Protein AF-A0A523JPR9-F1 (afdb_monomer_lite)

Foldseek 3Di:
DPPVVVVVVVVVVVVCVVCQCVDPNNVPDDPVVVQVVDVLSDDDPPDDRPWDWDADPVRDTDTVVVCPPHDDDDDDDDDDDD

pLDDT: mean 78.83, std 12.35, range [52.97, 96.44]

Structure (mmCIF, N/CA/C/O backbone):
data_AF-A0A523JPR9-F1
#
_entry.id   AF-A0A523JPR9-F1
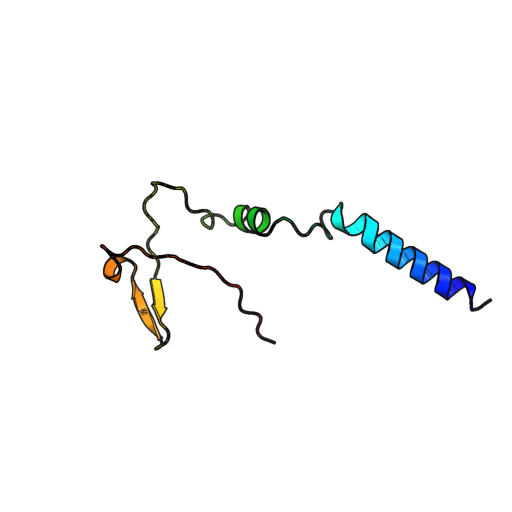#
loop_
_atom_site.group_PDB
_atom_site.id
_atom_site.type_symbol
_atom_site.label_atom_id
_atom_site.label_alt_id
_atom_site.label_comp_id
_atom_site.label_asym_id
_atom_site.label_entity_id
_atom_site.label_seq_id
_atom_site.pdbx_PDB_ins_code
_atom_site.Cartn_x
_atom_site.Cartn_y
_atom_site.Cartn_z
_atom_site.occupancy
_atom_site.B_iso_or_equiv
_atom_site.auth_seq_id
_atom_site.auth_comp_id
_atom_site.auth_asym_id
_atom_site.auth_atom_id
_atom_site.pdbx_PDB_model_num
ATOM 1 N N . MET A 1 1 ? 25.966 -11.002 -46.694 1.00 58.91 1 MET A N 1
ATOM 2 C CA . MET A 1 1 ? 24.707 -10.294 -46.363 1.00 58.91 1 MET A CA 1
ATOM 3 C C . MET A 1 1 ? 24.214 -10.535 -44.925 1.00 58.91 1 MET A C 1
ATOM 5 O O . MET A 1 1 ? 23.868 -9.568 -44.269 1.00 58.91 1 MET A O 1
ATOM 9 N N . MET A 1 2 ? 24.231 -11.771 -44.399 1.00 60.75 2 MET A N 1
ATOM 10 C CA . MET A 1 2 ? 23.609 -12.164 -43.108 1.00 60.75 2 MET A CA 1
ATOM 11 C C . MET A 1 2 ? 24.184 -11.524 -41.818 1.00 60.75 2 MET A C 1
ATOM 13 O O . MET A 1 2 ? 23.552 -11.565 -40.773 1.00 60.75 2 MET A O 1
ATOM 17 N N . ARG A 1 3 ? 25.394 -10.947 -41.841 1.00 70.62 3 ARG A N 1
ATOM 18 C CA . ARG A 1 3 ? 26.038 -10.397 -40.625 1.00 70.62 3 ARG A CA 1
ATOM 19 C C . ARG A 1 3 ? 25.494 -9.025 -40.220 1.00 70.62 3 ARG A C 1
ATOM 21 O O . ARG A 1 3 ? 25.523 -8.677 -39.049 1.00 70.62 3 ARG A O 1
ATOM 28 N N . TRP A 1 4 ? 24.990 -8.265 -41.188 1.00 82.19 4 TRP A N 1
ATOM 29 C CA . TRP A 1 4 ? 24.487 -6.911 -40.962 1.00 82.19 4 TRP A CA 1
ATOM 30 C C . TRP A 1 4 ? 23.101 -6.897 -40.319 1.00 82.19 4 TRP A C 1
ATOM 32 O O . TRP A 1 4 ? 22.826 -6.036 -39.491 1.00 82.19 4 TRP A O 1
ATOM 42 N N . THR A 1 5 ? 22.251 -7.875 -40.634 1.00 88.56 5 THR A N 1
ATOM 43 C CA . THR A 1 5 ? 20.916 -8.005 -40.029 1.00 88.56 5 THR A CA 1
ATOM 44 C C . THR A 1 5 ? 21.000 -8.219 -38.520 1.00 88.56 5 THR A C 1
ATOM 46 O O . THR A 1 5 ? 20.253 -7.588 -37.778 1.00 88.56 5 THR A O 1
ATOM 49 N N . GLY A 1 6 ? 21.961 -9.023 -38.053 1.00 90.56 6 GLY A N 1
ATOM 50 C CA . GLY A 1 6 ? 22.220 -9.201 -36.622 1.00 90.56 6 GLY A CA 1
ATOM 51 C C . GLY A 1 6 ? 22.628 -7.897 -35.930 1.00 90.56 6 GLY A C 1
ATOM 52 O O . GLY A 1 6 ? 22.058 -7.540 -34.904 1.00 90.56 6 GLY A O 1
ATOM 53 N N . SER A 1 7 ? 23.559 -7.142 -36.521 1.00 93.06 7 SER A N 1
ATOM 54 C CA . SER A 1 7 ? 23.999 -5.853 -35.971 1.00 93.06 7 SER A CA 1
ATOM 55 C C . SER A 1 7 ? 22.879 -4.810 -35.934 1.00 93.06 7 SER A C 1
ATOM 57 O O . SER A 1 7 ? 22.754 -4.092 -34.946 1.00 93.06 7 SER A O 1
ATOM 59 N N . VAL A 1 8 ? 22.033 -4.757 -36.967 1.00 94.31 8 VAL A N 1
ATOM 60 C CA . VAL A 1 8 ? 20.867 -3.858 -37.008 1.00 94.31 8 VAL A CA 1
ATOM 61 C C . VAL A 1 8 ? 19.849 -4.230 -35.931 1.00 94.31 8 VAL A C 1
ATOM 63 O O . VAL A 1 8 ? 19.353 -3.349 -35.234 1.00 94.31 8 VAL A O 1
ATOM 66 N N . MET A 1 9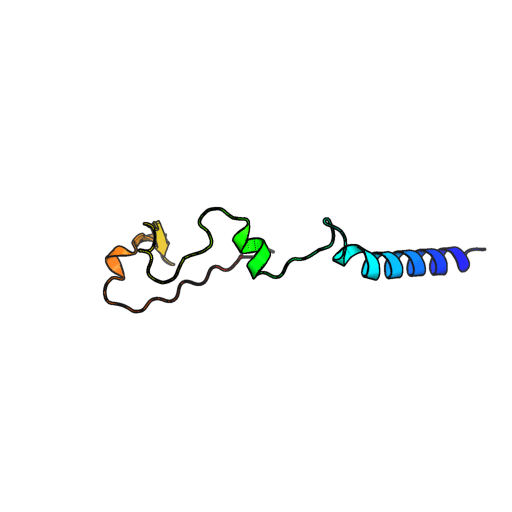 ? 19.576 -5.523 -35.744 1.00 95.06 9 MET A N 1
ATOM 67 C CA . MET A 1 9 ? 18.638 -5.989 -34.721 1.00 95.06 9 MET A CA 1
ATOM 68 C C . MET A 1 9 ? 19.140 -5.689 -33.302 1.00 95.06 9 MET A C 1
ATOM 70 O O . MET A 1 9 ? 18.372 -5.206 -32.474 1.00 95.06 9 MET A O 1
ATOM 74 N N . ILE A 1 10 ? 20.434 -5.891 -33.036 1.00 94.62 10 ILE A N 1
ATOM 75 C CA . ILE A 1 10 ? 21.052 -5.521 -31.752 1.00 94.62 10 ILE A CA 1
ATOM 76 C C . ILE A 1 10 ? 20.986 -4.005 -31.536 1.00 94.62 10 ILE A C 1
ATOM 78 O O . ILE A 1 10 ? 20.625 -3.559 -30.450 1.00 94.62 10 ILE A O 1
ATOM 82 N N . GLY A 1 11 ? 21.277 -3.206 -32.567 1.00 96.44 11 GLY A N 1
ATOM 83 C CA . GLY A 1 11 ? 21.162 -1.749 -32.496 1.00 96.44 11 GLY A CA 1
ATOM 84 C C . GLY A 1 11 ? 19.741 -1.285 -32.163 1.00 96.44 11 GLY A C 1
ATOM 85 O O . GLY A 1 11 ? 19.563 -0.426 -31.304 1.00 96.44 11 GLY A O 1
ATOM 86 N N . LEU A 1 12 ? 18.728 -1.902 -32.778 1.00 95.81 12 LEU A N 1
ATOM 87 C CA . LEU A 1 12 ? 17.318 -1.646 -32.472 1.00 95.81 12 LEU A CA 1
ATOM 88 C C . LEU A 1 12 ? 16.960 -2.019 -31.030 1.00 95.81 12 LEU A C 1
ATOM 90 O O . LEU A 1 12 ? 16.302 -1.233 -30.357 1.00 95.81 12 LEU A O 1
ATOM 94 N N . LEU A 1 13 ? 17.415 -3.169 -30.531 1.00 95.06 13 LEU A N 1
ATOM 95 C CA . LEU A 1 13 ? 17.169 -3.590 -29.146 1.00 95.06 13 LEU A CA 1
ATOM 96 C C . LEU A 1 13 ? 17.830 -2.652 -28.124 1.00 95.06 13 LEU A C 1
ATOM 98 O O . LEU A 1 13 ? 17.220 -2.313 -27.106 1.00 95.06 13 LEU A O 1
ATOM 102 N N . LEU A 1 14 ? 19.050 -2.191 -28.405 1.00 95.38 14 LEU A N 1
ATOM 103 C CA . LEU A 1 14 ? 19.742 -1.210 -27.567 1.00 95.38 14 LEU A CA 1
ATOM 104 C C . LEU A 1 14 ? 19.009 0.134 -27.570 1.00 95.38 14 LEU A C 1
ATOM 106 O O . LEU A 1 14 ? 18.796 0.719 -26.509 1.00 95.38 14 LEU A O 1
ATOM 110 N N . LEU A 1 15 ? 18.559 0.588 -28.742 1.00 93.88 15 LEU A N 1
ATOM 111 C CA . LEU A 1 15 ? 17.757 1.802 -28.862 1.00 93.88 15 LEU A CA 1
ATOM 112 C C . LEU A 1 15 ? 16.444 1.678 -28.080 1.0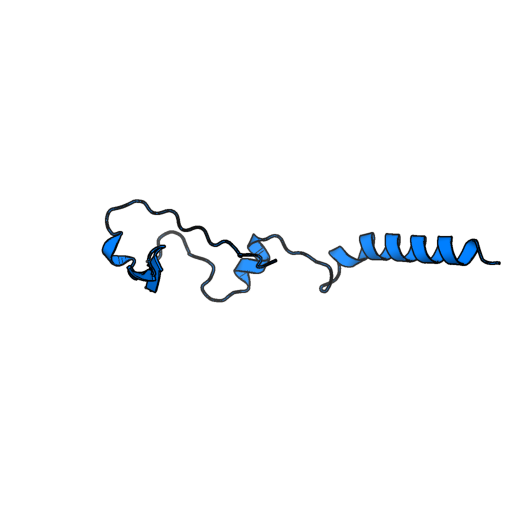0 93.88 15 LEU A C 1
ATOM 114 O O . LEU A 1 15 ? 16.093 2.583 -27.329 1.00 93.88 15 LEU A O 1
ATOM 118 N N . PHE A 1 16 ? 15.748 0.548 -28.200 1.00 91.00 16 PHE A N 1
ATOM 119 C CA . PHE A 1 16 ? 14.524 0.290 -27.445 1.00 91.00 16 PHE A CA 1
ATOM 120 C C . PHE A 1 16 ? 14.773 0.338 -25.939 1.00 91.00 16 PHE A C 1
ATOM 122 O O . PHE A 1 16 ? 14.019 0.999 -25.236 1.00 91.00 16 PHE A O 1
ATOM 129 N N . THR A 1 17 ? 15.852 -0.279 -25.452 1.00 87.25 17 THR A N 1
ATOM 130 C CA . THR A 1 17 ? 16.229 -0.246 -24.027 1.00 87.25 17 THR A CA 1
ATOM 131 C C . THR A 1 17 ? 16.445 1.182 -23.516 1.00 87.25 17 THR A C 1
ATOM 133 O O . THR A 1 17 ? 16.072 1.495 -22.388 1.00 87.25 17 THR A O 1
ATOM 136 N N . LEU A 1 18 ? 17.008 2.065 -24.345 1.00 90.00 18 LEU A N 1
ATOM 137 C CA . LEU A 1 18 ? 17.243 3.466 -23.988 1.00 90.00 18 LEU A CA 1
ATOM 138 C C . LEU A 1 18 ? 15.973 4.324 -24.058 1.00 90.00 18 LEU A C 1
ATOM 140 O O . LEU A 1 18 ? 15.816 5.237 -23.252 1.00 90.00 18 LEU A O 1
ATOM 144 N N . VAL A 1 19 ? 15.081 4.052 -25.014 1.00 89.69 19 VAL A N 1
ATOM 145 C CA . VAL A 1 19 ? 13.889 4.875 -25.286 1.00 89.69 19 VAL A CA 1
ATOM 146 C C . VAL A 1 19 ? 12.695 4.467 -24.421 1.00 89.69 19 VAL A C 1
ATOM 148 O O . VAL A 1 19 ? 11.986 5.340 -23.921 1.00 89.69 19 VAL A O 1
ATOM 151 N N . LEU A 1 20 ? 12.478 3.165 -24.204 1.00 85.06 20 LEU A N 1
ATOM 152 C CA . LEU A 1 20 ? 11.327 2.621 -23.468 1.00 85.06 20 LEU A CA 1
ATOM 153 C C . LEU A 1 20 ? 11.058 3.318 -22.121 1.00 85.06 20 LEU A C 1
ATOM 155 O O . LEU A 1 20 ? 9.905 3.704 -21.919 1.00 85.06 20 LEU A O 1
ATOM 159 N N . PRO A 1 21 ? 12.054 3.554 -21.240 1.00 82.19 21 PRO A N 1
ATOM 160 C CA . PRO A 1 21 ? 11.826 4.166 -19.925 1.00 82.19 21 PRO A CA 1
ATOM 161 C C . PRO A 1 21 ? 11.194 5.565 -19.969 1.00 82.19 21 PRO A C 1
ATOM 163 O O . PRO A 1 21 ? 10.530 5.976 -19.021 1.00 82.19 21 PRO A O 1
ATOM 166 N N . TRP A 1 22 ? 11.371 6.295 -21.073 1.00 80.56 22 TRP A N 1
ATOM 167 C CA . TRP A 1 22 ? 10.828 7.646 -21.256 1.00 80.56 22 TRP A CA 1
ATOM 168 C C . TRP A 1 22 ? 9.395 7.636 -21.812 1.00 80.56 22 TRP A C 1
ATOM 170 O O . TRP A 1 22 ? 8.673 8.632 -21.728 1.00 80.56 22 TRP A O 1
ATOM 180 N N . THR A 1 23 ? 8.948 6.503 -22.353 1.00 80.88 23 THR A N 1
ATOM 181 C CA . THR A 1 23 ? 7.598 6.320 -22.909 1.00 80.88 23 THR A CA 1
ATOM 182 C C . THR A 1 23 ? 6.620 5.825 -21.847 1.00 80.88 23 THR A C 1
ATOM 184 O O . THR A 1 23 ? 7.019 5.143 -20.912 1.00 80.88 23 THR A O 1
ATOM 187 N N . GLY A 1 24 ? 5.318 6.083 -22.006 1.00 68.50 24 GLY A N 1
ATOM 188 C CA . GLY A 1 24 ? 4.302 5.562 -21.076 1.00 68.50 24 GLY A CA 1
ATOM 189 C C . GLY A 1 24 ? 4.227 4.028 -21.003 1.00 68.50 24 GLY A C 1
ATOM 190 O O . GLY A 1 24 ? 3.743 3.501 -20.014 1.00 68.50 24 GLY A O 1
ATOM 191 N N . VAL A 1 25 ? 4.732 3.314 -22.017 1.00 73.94 25 VAL A N 1
ATOM 192 C CA . VAL A 1 25 ? 4.728 1.839 -22.078 1.00 73.94 25 VAL A CA 1
ATOM 193 C C . VAL A 1 25 ? 5.899 1.226 -21.303 1.00 73.94 25 VAL A C 1
ATOM 195 O O . VAL A 1 25 ? 5.748 0.170 -20.697 1.00 73.94 25 VAL A O 1
ATOM 198 N N . GLY A 1 26 ? 7.076 1.861 -21.331 1.00 68.44 26 GLY A N 1
ATOM 199 C CA . GLY A 1 26 ? 8.290 1.340 -20.688 1.00 68.44 26 GLY A CA 1
ATOM 200 C C . GLY A 1 26 ? 8.680 2.036 -19.386 1.00 68.44 26 GLY A C 1
ATOM 201 O O . GLY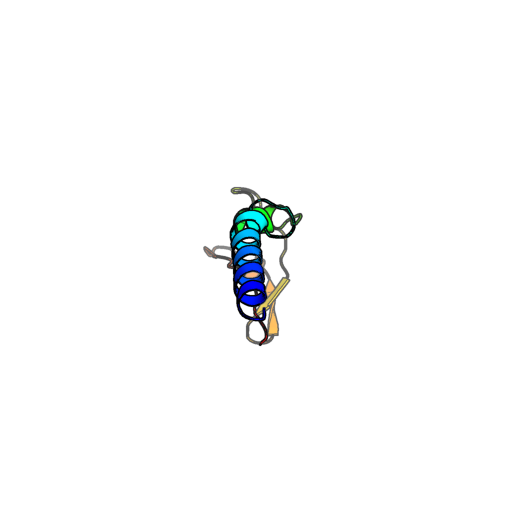 A 1 26 ? 9.594 1.571 -18.703 1.00 68.44 26 GLY A O 1
ATOM 202 N N . ARG A 1 27 ? 8.003 3.129 -19.023 1.00 71.94 27 ARG A N 1
ATOM 203 C CA . ARG A 1 27 ? 8.171 3.809 -17.739 1.00 71.94 27 ARG A CA 1
ATOM 204 C C . ARG A 1 27 ? 7.671 2.899 -16.618 1.00 71.94 27 ARG A C 1
ATOM 206 O O . ARG A 1 27 ? 6.486 2.879 -16.303 1.00 71.94 27 ARG A O 1
ATOM 213 N N . ARG A 1 28 ? 8.581 2.155 -15.986 1.00 64.06 28 ARG A N 1
ATOM 214 C CA . ARG A 1 28 ? 8.354 1.697 -14.612 1.00 64.06 28 ARG A CA 1
ATOM 215 C C . ARG A 1 28 ? 8.451 2.939 -13.737 1.00 64.06 28 ARG A C 1
ATOM 217 O O . ARG A 1 28 ? 9.539 3.490 -13.590 1.00 64.06 28 ARG A O 1
ATOM 224 N N . GLY A 1 29 ? 7.307 3.418 -13.254 1.00 62.66 29 GLY A N 1
ATOM 225 C CA . GLY A 1 29 ? 7.279 4.444 -12.216 1.00 62.66 29 GLY A CA 1
ATOM 226 C C . GLY A 1 29 ? 8.068 3.977 -10.997 1.00 62.66 29 GLY A C 1
ATOM 227 O O . GLY A 1 29 ? 8.383 2.789 -10.858 1.00 62.66 29 GLY A O 1
ATOM 228 N N . THR A 1 30 ? 8.393 4.900 -10.099 1.00 62.25 30 THR A N 1
ATOM 229 C CA . THR A 1 30 ? 8.815 4.464 -8.764 1.00 62.25 30 THR A CA 1
ATOM 230 C C . THR A 1 30 ? 7.679 3.626 -8.161 1.00 62.25 30 THR A C 1
ATOM 232 O O . THR A 1 30 ? 6.511 3.936 -8.398 1.00 62.25 30 THR A O 1
ATOM 235 N N . ASP A 1 31 ? 7.968 2.570 -7.393 1.00 59.28 31 ASP A N 1
ATOM 236 C CA . ASP A 1 31 ? 6.908 1.763 -6.749 1.00 59.28 31 ASP A CA 1
ATOM 237 C C . ASP A 1 31 ? 5.913 2.639 -5.956 1.00 59.28 31 ASP A C 1
ATOM 239 O O . ASP A 1 31 ? 4.753 2.272 -5.780 1.00 59.28 31 ASP A O 1
ATOM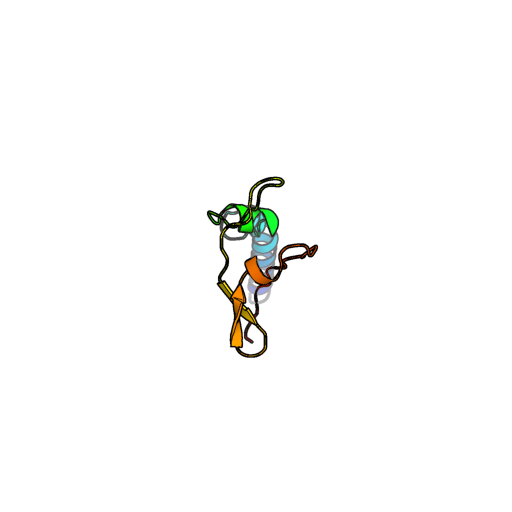 243 N N . GLY A 1 32 ? 6.356 3.821 -5.508 1.00 56.50 32 GLY A N 1
ATOM 244 C CA . GLY A 1 32 ? 5.518 4.849 -4.893 1.00 56.50 32 GLY A CA 1
ATOM 245 C C . GLY A 1 32 ? 4.506 5.509 -5.839 1.00 56.50 32 GLY A C 1
ATOM 246 O O . GLY A 1 32 ? 3.351 5.646 -5.451 1.00 56.50 32 GLY A O 1
ATOM 247 N N . GLU A 1 33 ? 4.892 5.873 -7.067 1.00 61.38 33 GLU A N 1
ATOM 248 C CA . GLU A 1 33 ? 3.976 6.467 -8.063 1.00 61.38 33 GLU A CA 1
ATOM 249 C C . GLU A 1 33 ? 2.931 5.461 -8.555 1.00 61.38 33 GLU A C 1
ATOM 251 O O . GLU A 1 33 ? 1.756 5.789 -8.673 1.00 61.38 33 GLU A O 1
ATOM 256 N N . VAL A 1 34 ? 3.325 4.200 -8.763 1.00 60.09 34 VAL A N 1
ATOM 257 C CA . VAL A 1 34 ? 2.379 3.141 -9.169 1.00 60.09 34 VAL A CA 1
ATOM 258 C C . VAL A 1 34 ? 1.301 2.915 -8.100 1.00 60.09 34 VAL A C 1
ATOM 260 O O . VAL A 1 34 ? 0.172 2.548 -8.416 1.00 60.09 34 VAL A O 1
ATOM 263 N N . ARG A 1 35 ? 1.633 3.144 -6.824 1.00 60.22 35 ARG A N 1
ATOM 264 C CA . ARG A 1 35 ? 0.693 3.017 -5.701 1.00 60.22 35 ARG A CA 1
ATOM 265 C C . ARG A 1 35 ? -0.182 4.253 -5.507 1.00 60.22 35 ARG A C 1
ATOM 267 O O . ARG A 1 35 ? -1.293 4.100 -5.012 1.00 60.22 35 ARG A O 1
ATOM 274 N N . SER A 1 36 ? 0.277 5.448 -5.888 1.00 61.66 36 SER A N 1
ATOM 275 C CA . SER A 1 36 ? -0.535 6.670 -5.782 1.00 61.66 36 SER A CA 1
ATOM 276 C C . SER A 1 36 ? -1.693 6.730 -6.776 1.00 61.66 36 SER A C 1
ATOM 278 O O . SER A 1 36 ? -2.650 7.455 -6.525 1.00 61.66 36 SER A O 1
ATOM 280 N N . ASP A 1 37 ? -1.624 5.952 -7.857 1.00 62.38 37 ASP A N 1
ATOM 281 C CA . ASP A 1 37 ? -2.680 5.867 -8.875 1.00 62.38 37 ASP A CA 1
ATOM 282 C C . ASP A 1 37 ? -3.863 4.972 -8.450 1.00 62.38 37 ASP A C 1
ATOM 284 O O . ASP A 1 37 ? -4.866 4.886 -9.159 1.00 62.38 37 ASP A O 1
ATOM 288 N N . ILE A 1 38 ? -3.764 4.290 -7.302 1.00 63.44 38 ILE A N 1
ATOM 289 C CA . ILE A 1 38 ? -4.834 3.454 -6.753 1.00 63.44 38 ILE A CA 1
ATOM 290 C C . ILE A 1 38 ? -5.590 4.261 -5.695 1.00 63.44 38 ILE A C 1
ATOM 292 O O . ILE A 1 38 ? -5.063 4.549 -4.616 1.00 63.44 38 ILE A O 1
ATOM 296 N N . ASP A 1 39 ? -6.850 4.589 -5.987 1.00 60.50 39 ASP A N 1
ATOM 297 C CA . ASP A 1 39 ? -7.736 5.268 -5.041 1.00 60.50 39 ASP A CA 1
ATOM 298 C C . ASP A 1 39 ? -7.804 4.499 -3.709 1.00 60.50 39 ASP A C 1
ATOM 300 O O . ASP A 1 39 ? -8.154 3.320 -3.657 1.00 60.50 39 ASP A O 1
ATOM 304 N N . GLY A 1 40 ? -7.437 5.177 -2.617 1.00 63.22 40 GLY A N 1
ATOM 305 C CA . GLY A 1 40 ? -7.430 4.614 -1.262 1.00 63.22 40 GLY A CA 1
ATOM 306 C C . GLY A 1 40 ? -6.169 3.835 -0.863 1.00 63.22 40 GLY A C 1
ATOM 307 O O . GLY A 1 40 ? -6.058 3.447 0.298 1.00 63.22 40 GLY A O 1
ATOM 308 N N . ALA A 1 41 ? -5.192 3.642 -1.758 1.00 62.12 41 ALA A N 1
ATOM 309 C CA . ALA A 1 41 ? -3.946 2.935 -1.429 1.00 62.12 41 ALA A CA 1
ATOM 310 C C . ALA A 1 41 ? -2.921 3.792 -0.665 1.00 62.12 41 ALA A C 1
ATOM 312 O O . ALA A 1 41 ? -1.963 3.263 -0.097 1.00 62.12 41 ALA A O 1
ATOM 313 N N . VAL A 1 42 ? -3.110 5.115 -0.632 1.00 66.06 42 VAL A N 1
ATOM 314 C CA . VAL A 1 42 ? -2.233 6.042 0.091 1.00 66.06 42 VAL A CA 1
ATOM 315 C C . VAL A 1 42 ? -2.874 6.421 1.421 1.00 66.06 42 VAL A C 1
ATOM 317 O O . VAL A 1 42 ? -3.770 7.261 1.480 1.00 66.06 42 VAL A O 1
ATOM 320 N N . GLY A 1 43 ? -2.380 5.827 2.507 1.00 69.31 43 GLY A N 1
ATOM 321 C CA . GLY A 1 43 ? -2.703 6.285 3.856 1.00 69.31 43 GLY A CA 1
ATOM 322 C C . GLY A 1 43 ? -2.084 7.659 4.125 1.00 69.31 43 GLY A C 1
ATOM 323 O O . GLY A 1 43 ? -0.902 7.880 3.848 1.00 69.31 43 GLY A O 1
ATOM 324 N N . ARG A 1 44 ? -2.862 8.590 4.682 1.00 74.94 44 ARG A N 1
ATOM 325 C CA . ARG A 1 44 ? -2.353 9.883 5.157 1.00 74.94 44 ARG A CA 1
ATOM 326 C C . ARG A 1 44 ? -2.053 9.818 6.647 1.00 74.94 44 ARG A C 1
ATOM 328 O O . ARG A 1 44 ? -2.832 9.291 7.437 1.00 74.94 44 ARG A O 1
ATOM 335 N N . LEU A 1 45 ? -0.915 10.383 7.044 1.00 80.12 45 LEU A N 1
ATOM 336 C CA . LEU A 1 45 ? -0.543 10.467 8.455 1.00 80.12 45 LEU A CA 1
ATOM 337 C C . LEU A 1 45 ? -1.583 11.284 9.232 1.00 80.12 45 LEU A C 1
ATOM 339 O O . LEU A 1 45 ? -1.925 12.396 8.839 1.00 80.12 45 LEU A O 1
ATOM 343 N N . GLY A 1 46 ? -2.046 10.730 10.353 1.00 83.94 46 GLY A N 1
ATOM 344 C CA . GLY A 1 46 ? -3.041 11.358 11.225 1.00 83.94 46 GLY A CA 1
ATOM 345 C C . GLY A 1 46 ? -4.498 11.068 10.853 1.00 83.94 46 GLY A C 1
ATOM 346 O O . GLY A 1 46 ? -5.376 11.328 11.673 1.00 83.94 46 GLY A O 1
ATOM 347 N N . GLU A 1 47 ? -4.769 10.493 9.678 1.00 83.62 47 GLU A N 1
ATOM 348 C CA . GLU A 1 47 ? -6.102 9.987 9.352 1.00 83.62 47 GLU A CA 1
ATOM 349 C C . GLU A 1 47 ? -6.348 8.636 10.036 1.00 83.62 47 GLU A C 1
ATOM 351 O O . GLU A 1 47 ? -5.428 7.856 10.299 1.00 83.62 47 GLU A O 1
ATOM 356 N N . THR A 1 48 ? -7.614 8.368 10.361 1.00 83.06 48 THR A N 1
ATOM 357 C CA . THR A 1 48 ? -8.007 7.058 10.885 1.00 83.06 48 THR A CA 1
ATOM 358 C C . THR A 1 48 ? -7.899 6.040 9.758 1.00 83.06 48 THR A C 1
ATOM 360 O O . THR A 1 48 ? -8.409 6.275 8.664 1.00 83.06 48 THR A O 1
ATOM 363 N N . LEU A 1 49 ? -7.238 4.916 10.031 1.00 79.00 49 LEU A N 1
ATOM 364 C CA . LEU A 1 49 ? -7.138 3.819 9.077 1.00 79.00 49 LEU A CA 1
ATOM 365 C C . LEU A 1 49 ? -8.558 3.325 8.723 1.00 79.00 49 LEU A C 1
ATOM 367 O O . LEU A 1 49 ? -9.370 3.157 9.640 1.00 79.00 49 LEU A O 1
ATOM 371 N N . PRO A 1 50 ? -8.885 3.106 7.436 1.00 78.69 50 PRO A N 1
ATOM 372 C CA . PRO A 1 50 ? -10.182 2.559 7.053 1.00 78.69 50 PRO A CA 1
ATOM 373 C C . PRO A 1 50 ? -10.403 1.179 7.693 1.00 78.69 50 PRO A C 1
ATOM 375 O O . PRO A 1 50 ? -9.431 0.512 8.054 1.00 78.69 50 PRO A O 1
ATOM 378 N N . PRO A 1 51 ? -11.660 0.728 7.845 1.00 80.62 51 PRO A N 1
ATOM 379 C CA . PRO A 1 51 ? -11.925 -0.639 8.268 1.00 80.62 51 PRO A CA 1
ATOM 380 C C . PRO A 1 51 ? -11.327 -1.605 7.238 1.00 80.62 51 PRO A C 1
ATOM 382 O O . PRO A 1 51 ? -11.562 -1.472 6.038 1.00 80.62 51 PRO A O 1
ATOM 385 N N . ILE A 1 52 ? -10.535 -2.559 7.719 1.00 78.44 52 ILE A N 1
ATOM 386 C CA . ILE A 1 52 ? -9.926 -3.620 6.919 1.00 78.44 52 ILE A CA 1
ATOM 387 C C . ILE A 1 52 ? -10.372 -4.941 7.538 1.00 78.44 52 ILE A C 1
ATOM 389 O O . ILE A 1 52 ? -10.272 -5.125 8.754 1.00 78.44 52 ILE A O 1
ATOM 393 N N . GLU A 1 53 ? -10.852 -5.839 6.686 1.00 83.25 53 GLU A N 1
ATOM 394 C CA . GLU A 1 53 ? -11.095 -7.240 7.010 1.00 83.25 53 GLU A CA 1
ATOM 395 C C . GLU A 1 53 ? -10.052 -8.063 6.254 1.00 83.25 53 GLU A C 1
ATOM 397 O O . GLU A 1 53 ? -10.032 -8.075 5.021 1.00 83.25 53 GLU A O 1
ATOM 402 N N . LEU A 1 54 ? -9.131 -8.678 6.995 1.00 87.06 54 LEU A N 1
ATOM 403 C CA . LEU A 1 54 ? -8.111 -9.571 6.451 1.00 87.06 54 LEU A CA 1
ATOM 404 C C . LEU A 1 54 ? -8.386 -10.993 6.922 1.00 87.06 54 LEU A C 1
ATOM 406 O O . LEU A 1 54 ? -9.141 -11.210 7.865 1.00 87.06 54 LEU A O 1
ATOM 410 N N . LEU A 1 55 ? -7.744 -11.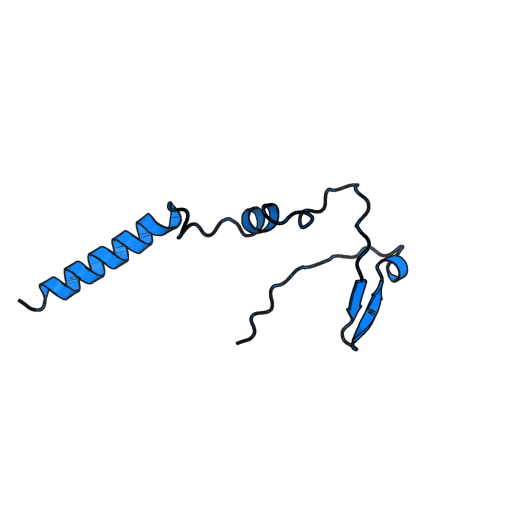952 6.270 1.00 90.94 55 LEU A N 1
ATOM 411 C CA . LEU A 1 55 ? -7.587 -13.291 6.817 1.00 90.94 55 LEU A CA 1
ATOM 412 C C . LEU A 1 55 ? -6.191 -13.391 7.420 1.00 90.94 55 LEU A C 1
ATOM 414 O O . LEU A 1 55 ? -5.233 -12.846 6.859 1.00 90.94 55 LEU A O 1
ATOM 418 N N . ASP A 1 56 ? -6.081 -14.052 8.562 1.00 89.44 56 ASP A N 1
ATOM 419 C CA . ASP A 1 56 ? -4.786 -14.421 9.114 1.00 89.44 56 ASP A CA 1
ATOM 420 C C . ASP A 1 56 ? -4.184 -15.636 8.379 1.00 89.44 56 ASP A C 1
ATOM 422 O O . ASP A 1 56 ? -4.665 -16.072 7.329 1.00 89.44 56 ASP A O 1
ATOM 426 N N . LEU A 1 57 ? -3.083 -16.165 8.914 1.00 89.00 57 LEU A N 1
ATOM 427 C CA . LEU A 1 57 ? -2.381 -17.308 8.328 1.00 89.00 57 LEU A CA 1
ATOM 428 C C . LEU A 1 57 ? -3.145 -18.631 8.476 1.00 89.00 57 LEU A C 1
ATOM 430 O O . LEU A 1 57 ? -2.879 -19.563 7.717 1.00 89.00 57 LEU A O 1
ATOM 434 N N . ASP A 1 58 ? -4.076 -18.702 9.423 1.00 94.69 58 ASP A N 1
ATOM 435 C CA . ASP A 1 58 ? -4.929 -19.861 9.679 1.00 94.69 58 ASP A CA 1
ATOM 436 C C . ASP A 1 58 ? -6.262 -19.765 8.907 1.00 94.69 58 ASP A C 1
ATOM 438 O O . ASP A 1 58 ? -7.035 -20.724 8.863 1.00 94.69 58 ASP A O 1
ATOM 442 N N . GLY A 1 59 ? -6.503 -18.639 8.224 1.00 93.25 59 GLY A N 1
ATOM 443 C CA . GLY A 1 59 ? -7.715 -18.368 7.455 1.00 93.25 59 GLY A CA 1
ATOM 444 C C . GLY A 1 59 ? -8.858 -17.795 8.292 1.00 93.25 59 GLY A C 1
ATOM 445 O O . GLY A 1 59 ? -9.981 -17.702 7.792 1.00 93.25 59 GLY A O 1
ATOM 446 N N . GLU A 1 60 ? -8.592 -17.401 9.534 1.00 93.56 60 GLU A N 1
ATOM 447 C CA . GLU A 1 60 ? -9.573 -16.767 10.406 1.00 93.56 60 GLU A CA 1
ATOM 448 C C . GLU A 1 60 ? -9.666 -15.258 10.115 1.00 93.56 60 GLU A C 1
ATOM 450 O O . GLU A 1 60 ? -8.685 -14.623 9.707 1.00 93.56 60 GLU A O 1
ATOM 455 N N . PRO A 1 61 ? -10.851 -14.647 10.292 1.00 92.62 61 PRO A N 1
ATOM 456 C CA . PRO A 1 61 ? -11.033 -13.225 10.051 1.00 92.62 61 PRO A CA 1
ATOM 457 C C . PRO A 1 61 ? -10.272 -12.392 11.090 1.00 92.62 61 PRO A C 1
ATOM 459 O O . PRO A 1 61 ? -10.558 -12.443 12.284 1.00 92.62 61 PRO A O 1
ATOM 462 N N . LEU A 1 62 ? -9.355 -11.555 10.610 1.00 88.75 62 LEU A N 1
ATOM 463 C CA . LEU A 1 62 ? -8.606 -10.581 11.391 1.00 88.75 62 LEU A CA 1
ATOM 464 C C . LEU A 1 62 ? -9.191 -9.181 11.180 1.00 88.75 62 LEU A C 1
ATOM 466 O O . LEU A 1 62 ? -9.184 -8.651 10.060 1.00 88.75 62 LEU A O 1
ATOM 470 N N . ARG A 1 63 ? -9.649 -8.548 12.266 1.00 88.12 63 ARG A N 1
ATOM 471 C CA . ARG A 1 63 ? -10.113 -7.156 12.249 1.00 88.12 63 ARG A CA 1
ATOM 472 C C . ARG A 1 63 ? -9.068 -6.243 12.869 1.00 88.12 63 ARG A C 1
ATOM 474 O O . ARG A 1 63 ? -8.437 -6.554 13.872 1.00 88.12 63 ARG A O 1
ATOM 481 N N . LEU A 1 64 ? -8.942 -5.037 12.325 1.00 81.38 64 LEU A N 1
ATOM 482 C CA . LEU A 1 64 ? -8.076 -3.999 12.904 1.00 81.38 64 LEU A CA 1
ATOM 483 C C . LEU A 1 64 ? -8.439 -3.622 14.345 1.00 81.38 64 LEU A C 1
ATOM 485 O O . LEU A 1 64 ? -7.595 -3.138 15.097 1.00 81.38 64 LEU A O 1
ATOM 489 N N . GLU A 1 65 ? -9.703 -3.802 14.718 1.00 85.94 65 GLU A N 1
ATOM 490 C CA . GLU A 1 65 ? -10.205 -3.541 16.066 1.00 85.94 65 GLU A CA 1
ATOM 491 C C . GLU A 1 65 ? -9.508 -4.414 17.111 1.00 85.94 65 GLU A C 1
ATOM 493 O O . GLU A 1 65 ? -9.220 -3.926 18.206 1.00 85.94 65 GLU A O 1
ATOM 498 N N . ASP A 1 66 ? -9.152 -5.640 16.727 1.00 86.25 66 ASP A N 1
ATOM 499 C CA . ASP A 1 66 ? -8.464 -6.614 17.575 1.00 86.25 66 ASP A CA 1
ATOM 500 C C . ASP A 1 66 ? -7.003 -6.212 17.841 1.00 86.25 66 ASP A C 1
ATOM 502 O O . ASP A 1 66 ? -6.406 -6.624 18.832 1.00 86.25 66 ASP A O 1
ATOM 506 N N . LEU A 1 67 ? -6.436 -5.345 16.992 1.00 85.81 67 LEU A N 1
ATOM 507 C CA . LEU A 1 67 ? -5.054 -4.857 17.077 1.00 85.81 67 LEU A CA 1
ATOM 508 C C . LEU A 1 67 ? -4.937 -3.483 17.765 1.00 85.81 67 LEU A C 1
ATOM 510 O O . LEU A 1 67 ? -3.859 -2.874 17.799 1.00 85.81 67 LEU A O 1
ATOM 514 N N . ARG A 1 68 ? -6.039 -2.943 18.306 1.00 85.31 68 ARG A N 1
ATOM 515 C CA . ARG A 1 68 ? -6.031 -1.631 18.971 1.00 85.31 68 ARG A CA 1
ATOM 516 C C . ARG A 1 68 ? -5.093 -1.616 20.178 1.00 85.31 68 ARG A C 1
ATOM 518 O O . ARG A 1 68 ? -4.997 -2.560 20.951 1.00 85.31 68 ARG A O 1
ATOM 525 N N . GLY A 1 69 ? -4.419 -0.482 20.365 1.00 88.06 69 GLY A N 1
ATOM 526 C CA . GLY A 1 69 ? -3.443 -0.296 21.443 1.00 88.06 69 GLY A CA 1
ATOM 527 C C . GLY A 1 69 ? -2.051 -0.849 21.130 1.00 88.06 69 GLY A C 1
ATOM 528 O O . GLY A 1 69 ? -1.109 -0.559 21.868 1.00 88.06 69 GLY A O 1
ATOM 529 N N . GLN A 1 70 ? -1.885 -1.569 20.018 1.00 88.31 70 GLN A N 1
ATOM 530 C CA . GLN A 1 70 ? -0.586 -2.020 19.528 1.00 88.31 70 GLN A CA 1
ATOM 531 C C . GLN A 1 70 ? -0.074 -1.101 18.412 1.00 88.31 70 GLN A C 1
ATOM 533 O O . GLN A 1 70 ? -0.842 -0.505 17.656 1.00 88.31 70 GLN A O 1
ATOM 538 N N . ARG A 1 71 ? 1.254 -0.972 18.302 1.00 87.69 71 ARG A N 1
ATOM 539 C CA . ARG A 1 71 ? 1.887 -0.335 17.139 1.00 87.69 71 ARG A CA 1
ATOM 540 C C . ARG A 1 71 ? 2.046 -1.391 16.055 1.00 87.69 71 ARG A C 1
ATOM 542 O O . ARG A 1 71 ? 2.837 -2.312 16.222 1.00 87.69 71 ARG A O 1
ATOM 549 N N . VAL A 1 72 ? 1.301 -1.237 14.968 1.00 85.69 72 VAL A N 1
ATOM 550 C CA . VAL A 1 72 ? 1.253 -2.200 13.864 1.00 85.69 72 VAL A CA 1
ATOM 551 C C . VAL A 1 72 ? 1.909 -1.594 12.628 1.00 85.69 72 VAL A C 1
ATOM 553 O O . VAL A 1 72 ? 1.648 -0.441 12.285 1.00 85.69 72 VAL A O 1
ATOM 556 N N . LEU A 1 73 ? 2.755 -2.376 11.961 1.00 85.38 73 LEU A N 1
ATOM 557 C CA . LEU A 1 73 ? 3.280 -2.066 10.636 1.00 85.38 73 LEU A CA 1
ATOM 558 C C . LEU A 1 73 ? 2.533 -2.929 9.618 1.00 85.38 73 LEU A C 1
ATOM 560 O O . LEU A 1 73 ? 2.586 -4.151 9.699 1.00 85.38 73 LEU A O 1
ATOM 564 N N . LEU A 1 74 ? 1.852 -2.291 8.667 1.00 79.75 74 LEU A N 1
ATOM 565 C CA . LEU A 1 74 ? 1.208 -2.976 7.550 1.00 79.75 74 LEU A CA 1
ATOM 566 C C . LEU A 1 74 ? 2.134 -2.928 6.338 1.00 79.75 74 LEU A C 1
ATOM 568 O O . LEU A 1 74 ? 2.562 -1.853 5.913 1.00 79.75 74 LEU A O 1
ATOM 572 N N . THR A 1 75 ? 2.449 -4.095 5.787 1.00 79.62 75 THR A N 1
ATOM 573 C CA . THR A 1 75 ? 3.274 -4.229 4.585 1.00 79.62 75 THR A CA 1
ATOM 574 C C . THR A 1 75 ? 2.440 -4.871 3.487 1.00 79.62 75 THR A C 1
ATOM 576 O O . THR A 1 75 ? 1.912 -5.963 3.661 1.00 79.62 75 THR A O 1
ATOM 579 N N . PHE A 1 76 ? 2.305 -4.173 2.359 1.00 76.50 76 PHE A N 1
ATOM 580 C CA . PHE A 1 76 ? 1.595 -4.669 1.183 1.00 76.50 76 PHE A CA 1
ATOM 581 C C . PHE A 1 76 ? 2.606 -5.219 0.184 1.00 76.50 76 PHE A C 1
ATOM 583 O O . PHE A 1 76 ? 3.325 -4.458 -0.476 1.00 76.50 76 PHE A O 1
ATOM 590 N N . GLU A 1 77 ? 2.651 -6.540 0.078 1.00 73.06 77 GLU A N 1
ATOM 591 C CA . GLU A 1 77 ? 3.510 -7.248 -0.861 1.00 73.06 77 GLU A CA 1
ATOM 592 C C . GLU A 1 77 ? 2.673 -7.876 -1.969 1.00 73.06 77 GLU A C 1
ATOM 594 O O . GLU A 1 77 ? 1.555 -8.342 -1.751 1.00 73.06 77 GLU A O 1
ATOM 599 N N . ARG A 1 78 ? 3.214 -7.873 -3.186 1.00 73.50 78 ARG A N 1
ATOM 600 C CA . ARG A 1 78 ? 2.627 -8.608 -4.300 1.00 73.50 78 ARG A CA 1
ATOM 601 C C . ARG A 1 78 ? 3.228 -10.006 -4.285 1.00 73.50 78 ARG A C 1
ATOM 603 O O . ARG A 1 78 ? 4.417 -10.138 -4.577 1.00 73.50 78 ARG A O 1
ATOM 610 N N . SER A 1 79 ? 2.430 -11.029 -3.985 1.00 66.62 79 SER A N 1
ATOM 611 C CA . SER A 1 79 ? 2.857 -12.399 -4.260 1.00 66.62 79 SER A CA 1
ATOM 612 C C . SER A 1 79 ? 2.970 -12.570 -5.776 1.00 66.62 79 SER A C 1
ATOM 614 O O . SER A 1 79 ? 2.118 -12.124 -6.550 1.00 66.62 79 SER A O 1
ATOM 616 N N . VAL A 1 80 ? 4.087 -13.138 -6.215 1.00 64.06 80 VAL A N 1
ATOM 617 C CA . VAL A 1 80 ? 4.244 -13.605 -7.588 1.00 64.06 80 VAL A CA 1
ATOM 618 C C . VAL A 1 80 ? 4.077 -15.108 -7.516 1.00 64.06 80 VAL A C 1
ATOM 620 O O . VAL A 1 80 ? 4.995 -15.804 -7.087 1.00 64.06 80 VAL A O 1
ATOM 623 N N . ASP A 1 81 ? 2.895 -15.582 -7.893 1.00 55.16 81 ASP A N 1
ATOM 624 C CA . ASP A 1 81 ? 2.656 -17.005 -8.093 1.00 55.16 81 ASP A CA 1
ATOM 625 C C . ASP A 1 81 ? 3.422 -17.400 -9.363 1.00 55.16 81 ASP A C 1
ATOM 627 O O . ASP A 1 81 ? 3.087 -16.959 -10.468 1.00 55.16 81 ASP A O 1
ATOM 631 N N . TRP A 1 82 ? 4.529 -18.118 -9.184 1.00 52.97 82 TRP A N 1
ATOM 632 C CA . TRP A 1 82 ? 5.323 -18.704 -10.262 1.00 52.97 82 TRP A CA 1
ATOM 633 C C . TRP A 1 82 ? 4.878 -20.136 -10.547 1.00 52.97 82 TRP A C 1
ATOM 635 O O . TRP A 1 82 ? 4.488 -20.844 -9.592 1.00 52.97 82 TRP A O 1
#

Sequence (82 aa):
MMRWTGSVMIGLLLLFTLVLPWTGVGRRGTDGEVRSDIDGAVGRLGETLPPIELLDLDGEPLRLEDLRGQRVLLTFERSVDW

Secondary structure (DSSP, 8-state):
-HHHHHHHHHHHHHHHHHHGGGSTTT----HHHHHHTSTT-SPPTTSPPPP-EEE-TTSPEEEGGGGTTS------------

Radius of gyration: 22.55 Å; chains: 1; bounding box: 38×31×68 Å